Protein AF-X0VF30-F1 (afdb_monomer_lite)

Organism: NCBI:txid412755

Radius of gyration: 18.17 Å; chains: 1; bounding box: 46×28×49 Å

Foldseek 3Di:
DPPPPPPLDVFWKKKKKFWALDDDDDLVSQLCQQPNPDQWAAQPDAPPDVPRDRIDGSSVVSVVVVVVVVVDFFDDLVVQLVSQPAAWPPDDDDPPPPPPVDDPVVSVVVVVVVVVVSSVVSSVCSVVLCVVRVNTRIDMDMATCPVDRVSVCVGPRCSRVSTDMIMGISD

pLDDT: mean 81.4, std 15.9, range [32.09, 98.25]

Secondary structure (DSSP, 8-state):
---------S--EEEEEEEESS---SHHHHHHHHHTT--EEE-SSTTSSTT--SEEEHHHHHHHHHHHHHT-PPP-HHHHHHHT-SEETTPPPP-----TTS-HHHHHHHHHHHHHHHHHHHHHHHHHHHHHTTTSEEEEEEEEGGG-HHHHHHHHS-TTTTSEEEEEE--

Sequence (171 aa):
MKIRKGFVSNSSSSSFVVAFPEKPTDIVHVKRMMFGADKKFPNPYPGLRDGCPEEYDTMMIATTVFNDLKEQTPNDMENIIDGCEGWLEGAPDRDITIDYQSEPEKWREEWDKYEKEIDAYTKDYAENFMKVRKKMFVYTFEYSDNDGDYSCTLEHGGIFDKLDHVRVSRH

Structure (mmCIF, N/CA/C/O backbone):
data_AF-X0VF30-F1
#
_entry.id   AF-X0VF30-F1
#
loop_
_atom_site.group_PDB
_atom_site.id
_atom_site.type_symbol
_atom_site.label_atom_id
_atom_site.label_alt_id
_atom_site.label_comp_id
_atom_site.label_asym_id
_atom_site.label_entity_id
_atom_site.label_seq_id
_atom_site.pdbx_PDB_ins_code
_atom_site.Cartn_x
_atom_site.Cartn_y
_atom_site.Cartn_z
_atom_site.occupancy
_atom_site.B_iso_or_equiv
_atom_site.auth_seq_id
_atom_site.auth_comp_id
_atom_site.auth_asym_id
_atom_site.auth_atom_id
_atom_site.pdbx_PDB_model_num
ATOM 1 N N . MET A 1 1 ? 14.698 11.598 -23.946 1.00 34.31 1 MET A N 1
ATOM 2 C CA . MET A 1 1 ? 15.048 10.858 -22.719 1.00 34.31 1 MET A CA 1
ATOM 3 C C . MET A 1 1 ? 14.343 11.527 -21.554 1.00 34.31 1 MET A C 1
ATOM 5 O O . MET A 1 1 ? 14.746 12.619 -21.169 1.00 34.31 1 MET A O 1
ATOM 9 N N . LYS A 1 2 ? 13.251 10.941 -21.051 1.00 34.66 2 LYS A N 1
ATOM 10 C CA . LYS A 1 2 ? 12.784 11.283 -19.704 1.00 34.66 2 LYS A CA 1
ATOM 11 C C . LYS A 1 2 ? 13.787 10.625 -18.761 1.00 34.66 2 LYS A C 1
ATOM 13 O O . LYS A 1 2 ? 13.986 9.420 -18.839 1.00 34.66 2 LYS A O 1
ATOM 18 N N . ILE A 1 3 ? 14.506 11.427 -17.986 1.00 32.09 3 ILE A N 1
ATOM 19 C CA . ILE A 1 3 ? 15.421 10.912 -16.968 1.00 32.09 3 ILE A CA 1
ATOM 20 C C . ILE A 1 3 ? 14.526 10.270 -15.912 1.00 32.09 3 ILE A C 1
ATOM 22 O O . ILE A 1 3 ? 13.849 10.994 -15.182 1.00 32.09 3 ILE A O 1
ATOM 26 N N . ARG A 1 4 ? 14.489 8.934 -15.871 1.00 43.34 4 ARG A N 1
ATOM 27 C CA . ARG A 1 4 ? 13.919 8.190 -14.747 1.00 43.34 4 ARG A CA 1
ATOM 28 C C . ARG A 1 4 ? 14.708 8.630 -13.518 1.00 43.34 4 ARG A C 1
ATOM 30 O O . ARG A 1 4 ? 15.900 8.350 -13.415 1.00 43.34 4 ARG A O 1
ATOM 37 N N . LYS A 1 5 ? 14.090 9.402 -12.622 1.00 36.41 5 LYS A N 1
ATOM 38 C CA . LYS A 1 5 ? 14.710 9.805 -11.350 1.00 36.41 5 LYS A CA 1
ATOM 39 C C . LYS A 1 5 ? 14.609 8.666 -10.331 1.00 36.41 5 LYS A C 1
ATOM 41 O O . LYS A 1 5 ? 14.286 8.898 -9.177 1.00 36.41 5 LYS A O 1
ATOM 46 N N . GLY A 1 6 ? 14.902 7.443 -10.757 1.00 40.16 6 GLY A N 1
ATOM 47 C CA . GLY A 1 6 ? 15.240 6.359 -9.855 1.00 40.16 6 GLY A CA 1
ATOM 48 C C . GLY A 1 6 ? 16.746 6.401 -9.683 1.00 40.16 6 GLY A C 1
ATOM 49 O O . GLY A 1 6 ? 17.478 5.810 -10.472 1.00 40.16 6 GLY A O 1
ATOM 50 N N . PHE A 1 7 ? 17.239 7.145 -8.691 1.00 33.06 7 PHE A N 1
ATOM 51 C CA . PHE A 1 7 ? 18.511 6.726 -8.115 1.00 33.06 7 PHE A CA 1
ATOM 52 C C . PHE A 1 7 ? 18.289 5.280 -7.676 1.00 33.06 7 PHE A C 1
ATOM 54 O O . PHE A 1 7 ? 17.340 5.019 -6.944 1.00 33.06 7 PHE A O 1
ATOM 61 N N . VAL A 1 8 ? 19.119 4.359 -8.160 1.00 38.06 8 VAL A N 1
ATOM 62 C CA . VAL A 1 8 ? 19.183 2.993 -7.641 1.00 38.06 8 VAL A CA 1
ATOM 63 C C . VAL A 1 8 ? 19.705 3.130 -6.211 1.00 38.06 8 VAL A C 1
ATOM 65 O O . VAL A 1 8 ? 20.913 3.118 -5.971 1.00 38.06 8 VAL A O 1
ATOM 68 N N . SER A 1 9 ? 18.821 3.430 -5.261 1.00 37.09 9 SER A N 1
ATOM 69 C CA . SER A 1 9 ? 19.141 3.261 -3.858 1.00 37.09 9 SER A CA 1
ATOM 70 C C . SER A 1 9 ? 19.100 1.764 -3.617 1.00 37.09 9 SER A C 1
ATOM 72 O O . SER A 1 9 ? 18.158 1.082 -3.995 1.00 37.09 9 SER A O 1
ATOM 74 N N . ASN A 1 10 ? 20.127 1.233 -2.971 1.00 42.53 10 ASN A N 1
ATOM 75 C CA . ASN A 1 10 ? 20.156 -0.144 -2.478 1.00 42.53 10 ASN A CA 1
ATOM 76 C C . ASN A 1 10 ? 19.107 -0.414 -1.372 1.00 42.53 10 ASN A C 1
ATOM 78 O O . ASN A 1 10 ? 19.291 -1.321 -0.565 1.00 42.53 10 ASN A O 1
ATOM 82 N N . SER A 1 11 ? 18.059 0.406 -1.292 1.00 46.38 11 SER A N 1
ATOM 83 C CA . SER A 1 11 ? 16.924 0.244 -0.407 1.00 46.38 11 SER A CA 1
ATOM 84 C C . SER A 1 11 ? 15.868 -0.564 -1.144 1.00 46.38 11 SER A C 1
ATOM 86 O O . SER A 1 11 ? 15.270 -0.048 -2.090 1.00 46.38 11 SER A O 1
ATOM 88 N N . SER A 1 12 ? 15.617 -1.794 -0.698 1.00 67.25 12 SER A N 1
ATOM 89 C CA . SER A 1 12 ? 14.375 -2.477 -1.049 1.00 67.25 12 SER A CA 1
ATOM 90 C C . SER A 1 12 ? 13.223 -1.568 -0.643 1.00 67.25 12 SER A C 1
ATOM 92 O O . SER A 1 12 ? 13.119 -1.152 0.513 1.00 67.25 12 SER A O 1
ATOM 94 N N . SER A 1 13 ? 12.429 -1.149 -1.615 1.00 80.69 13 SER A N 1
ATOM 95 C CA . 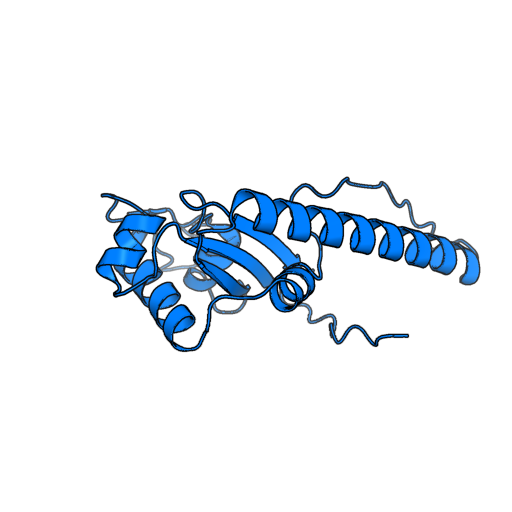SER A 1 13 ? 11.188 -0.451 -1.335 1.00 80.69 13 SER A CA 1
ATOM 96 C C . SER A 1 13 ? 10.131 -0.930 -2.304 1.00 80.69 13 SER A C 1
ATOM 98 O O . SER A 1 13 ? 10.414 -1.277 -3.456 1.00 80.69 13 SER A O 1
ATOM 100 N N . SER A 1 14 ? 8.897 -0.951 -1.826 1.00 87.31 14 SER A N 1
ATOM 101 C CA . SER A 1 14 ? 7.745 -1.300 -2.633 1.00 87.31 14 SER A CA 1
ATOM 102 C C . SER A 1 14 ? 6.749 -0.154 -2.606 1.00 87.31 14 SER A C 1
ATOM 104 O O . SER A 1 14 ? 6.438 0.407 -1.551 1.00 87.31 14 SER A O 1
ATOM 106 N N . SER A 1 15 ? 6.231 0.169 -3.783 1.00 89.12 15 SER A N 1
ATOM 107 C CA . SER A 1 15 ? 5.075 1.037 -3.938 1.00 89.12 15 SER A CA 1
ATOM 108 C C . SER A 1 15 ? 3.810 0.189 -4.046 1.00 89.12 15 SER A C 1
ATOM 110 O O . SER A 1 15 ? 3.821 -0.899 -4.620 1.00 89.12 15 SER A O 1
ATOM 112 N N . PHE A 1 16 ? 2.704 0.686 -3.504 1.00 91.19 16 PHE A N 1
ATOM 113 C CA . PHE A 1 16 ? 1.405 0.023 -3.532 1.00 91.19 16 PHE A CA 1
ATOM 114 C C . PHE A 1 16 ? 0.369 0.986 -4.075 1.00 91.19 16 PHE A C 1
ATOM 116 O O . PHE A 1 16 ? 0.100 2.006 -3.446 1.00 91.19 16 PHE A O 1
ATOM 123 N N . VAL A 1 17 ? -0.251 0.652 -5.202 1.00 90.62 17 VAL A N 1
ATOM 124 C CA . VAL A 1 17 ? -1.419 1.383 -5.698 1.00 90.62 17 VAL A CA 1
ATOM 125 C C . VAL A 1 17 ? -2.662 0.649 -5.210 1.00 90.62 17 VAL A C 1
ATOM 127 O O . VAL A 1 17 ? -2.943 -0.462 -5.654 1.00 90.62 17 VAL A O 1
ATOM 130 N N . VAL A 1 18 ? -3.395 1.252 -4.276 1.00 93.44 18 VAL A N 1
ATOM 131 C CA . VAL A 1 18 ? -4.483 0.600 -3.528 1.00 93.44 18 VAL A CA 1
ATOM 132 C C . VAL A 1 18 ? -5.806 1.302 -3.803 1.00 93.44 18 VAL A C 1
ATOM 134 O O . VAL A 1 18 ? -5.916 2.520 -3.656 1.00 93.44 18 VAL A O 1
ATOM 137 N N . ALA A 1 19 ? -6.832 0.534 -4.164 1.00 93.75 19 ALA A N 1
ATOM 138 C CA . ALA A 1 19 ? -8.177 1.024 -4.416 1.00 93.75 19 ALA A CA 1
ATOM 139 C C . ALA A 1 19 ? -9.103 0.773 -3.219 1.00 93.75 19 ALA A C 1
ATOM 141 O O . ALA A 1 19 ? -9.457 -0.360 -2.886 1.00 93.75 19 ALA A O 1
ATOM 142 N N . PHE A 1 20 ? -9.563 1.860 -2.606 1.00 94.69 20 PHE A N 1
ATOM 143 C CA . PHE A 1 20 ? -10.538 1.822 -1.525 1.00 94.69 20 PHE A CA 1
ATOM 144 C C . PHE A 1 20 ? -11.968 1.915 -2.081 1.00 94.69 20 PHE A C 1
ATOM 146 O O . PHE A 1 20 ? -12.261 2.807 -2.887 1.00 94.69 20 PHE A O 1
ATOM 153 N N . PRO A 1 21 ? -12.890 1.034 -1.649 1.00 92.81 21 PRO A N 1
ATOM 154 C CA . PRO A 1 21 ? -14.274 1.033 -2.133 1.00 92.81 21 PRO A CA 1
ATOM 155 C C . PRO A 1 21 ? -15.064 2.271 -1.687 1.00 92.81 21 PRO A C 1
ATOM 157 O O . PRO A 1 21 ? -16.024 2.667 -2.345 1.00 92.81 21 PRO A O 1
ATOM 160 N N . GLU A 1 22 ? -14.649 2.893 -0.586 1.00 93.56 22 GLU A N 1
ATOM 161 C CA . GLU A 1 22 ? -15.229 4.104 -0.016 1.00 93.56 22 GLU A CA 1
ATOM 162 C C . GLU A 1 22 ? -14.111 5.065 0.383 1.00 93.56 22 GLU A C 1
ATOM 164 O O . GLU A 1 22 ? -12.971 4.650 0.596 1.00 93.56 22 GLU A O 1
ATOM 169 N N . LYS A 1 23 ? -14.429 6.357 0.515 1.00 93.69 23 LYS A N 1
ATOM 170 C CA . LYS A 1 23 ? -13.445 7.340 0.966 1.00 93.69 23 LYS A CA 1
ATOM 171 C C . LYS A 1 23 ? -13.034 7.009 2.407 1.00 93.69 23 LYS A C 1
ATOM 173 O O . LYS A 1 23 ? -13.908 7.011 3.279 1.00 93.69 23 LYS A O 1
ATOM 178 N N . PRO A 1 24 ? -11.740 6.803 2.694 1.00 94.56 24 PRO A N 1
ATOM 179 C CA . PRO A 1 24 ? -11.271 6.673 4.066 1.00 94.56 24 PRO A CA 1
ATOM 180 C C . PRO A 1 24 ? -11.581 7.944 4.871 1.00 94.56 24 PRO A C 1
ATOM 182 O O . PRO A 1 24 ? -11.214 9.047 4.465 1.00 94.56 24 PRO A O 1
ATOM 185 N N . THR A 1 25 ? -12.277 7.807 6.001 1.00 95.12 25 THR A N 1
ATOM 186 C CA . THR A 1 25 ? -12.711 8.945 6.841 1.00 95.12 25 THR A CA 1
ATOM 187 C C . THR A 1 25 ? -11.971 9.034 8.167 1.00 95.12 25 THR A C 1
ATOM 189 O O . THR A 1 25 ? -11.773 10.127 8.692 1.00 95.12 25 THR A O 1
ATOM 192 N N . ASP A 1 26 ? -11.582 7.886 8.713 1.00 97.19 26 ASP A N 1
ATOM 193 C CA . ASP A 1 26 ? -10.954 7.736 10.019 1.00 97.19 26 ASP A CA 1
ATOM 194 C C . ASP A 1 26 ? -10.228 6.382 10.113 1.00 97.19 26 ASP A C 1
ATOM 196 O O . ASP A 1 26 ? -10.372 5.506 9.253 1.00 97.19 26 ASP A O 1
ATOM 200 N N . ILE A 1 27 ? -9.454 6.207 11.186 1.00 98.06 27 ILE A N 1
ATOM 201 C CA . ILE A 1 27 ? -8.639 5.009 11.436 1.00 98.06 27 ILE A CA 1
ATOM 202 C C . ILE A 1 27 ? -9.509 3.748 11.538 1.00 98.06 27 ILE A C 1
ATOM 204 O O . ILE A 1 27 ? -9.131 2.693 11.033 1.00 98.06 27 ILE A O 1
ATOM 208 N N . VAL A 1 28 ? -10.684 3.837 12.173 1.00 97.75 28 VAL A N 1
ATOM 209 C CA . VAL A 1 28 ? -11.576 2.681 12.362 1.00 97.75 28 VAL A CA 1
ATOM 210 C C . VAL A 1 28 ? -12.133 2.227 11.016 1.00 97.75 28 VAL A C 1
ATOM 212 O O . VAL A 1 28 ? -12.231 1.025 10.756 1.00 97.75 28 VAL A O 1
ATOM 215 N N . HIS A 1 29 ? -12.451 3.177 10.139 1.00 96.69 29 HIS A N 1
ATOM 216 C CA . HIS A 1 29 ? -12.889 2.898 8.784 1.00 96.69 29 HIS A CA 1
ATOM 217 C C . HIS A 1 29 ? -11.785 2.210 7.967 1.00 96.69 29 HIS A C 1
ATOM 219 O O . HIS A 1 29 ? -12.036 1.152 7.387 1.00 96.69 29 HIS A O 1
ATOM 225 N N . VAL A 1 30 ? -10.555 2.737 7.985 1.00 97.50 30 VAL A N 1
ATOM 226 C CA . VAL A 1 30 ? -9.396 2.113 7.316 1.00 97.50 30 VAL A CA 1
ATOM 227 C C . VAL A 1 30 ? -9.153 0.700 7.836 1.00 97.50 30 VAL A C 1
ATOM 229 O O . VAL A 1 30 ? -9.094 -0.244 7.050 1.00 97.50 30 VAL A O 1
ATOM 232 N N . LYS A 1 31 ? -9.123 0.523 9.161 1.00 98.00 31 LYS A N 1
ATOM 233 C CA . LYS A 1 31 ? -8.946 -0.787 9.797 1.00 98.00 31 LYS A CA 1
ATOM 234 C C . LYS A 1 31 ? -10.007 -1.782 9.342 1.00 98.00 31 LYS A C 1
ATOM 236 O O . LYS A 1 31 ? -9.695 -2.938 9.066 1.00 98.00 31 LYS A O 1
ATOM 241 N N . ARG A 1 32 ? -11.272 -1.354 9.274 1.00 97.56 32 ARG A N 1
ATOM 242 C CA . ARG A 1 32 ? -12.378 -2.202 8.813 1.00 97.56 32 ARG A CA 1
ATOM 243 C C . ARG A 1 32 ? -12.186 -2.630 7.360 1.00 97.56 32 ARG A C 1
ATOM 245 O O . ARG A 1 32 ? -12.428 -3.792 7.062 1.00 97.56 32 ARG A O 1
ATOM 252 N N . MET A 1 33 ? -11.756 -1.720 6.488 1.00 96.81 33 MET A N 1
ATOM 253 C CA . MET A 1 33 ? -11.520 -2.010 5.071 1.00 96.81 33 MET A CA 1
ATOM 254 C C . MET A 1 33 ? -10.329 -2.957 4.857 1.00 96.81 33 MET A C 1
ATOM 256 O O . MET A 1 33 ? -10.449 -3.909 4.098 1.00 96.81 33 MET A O 1
ATOM 260 N N . MET A 1 34 ? -9.216 -2.744 5.565 1.00 97.50 34 MET A N 1
ATOM 261 C CA . MET A 1 34 ? -7.999 -3.555 5.410 1.00 97.50 34 MET A CA 1
ATOM 262 C C . MET A 1 34 ? -8.067 -4.907 6.128 1.00 97.50 34 MET A C 1
ATOM 264 O O . MET A 1 34 ? -7.575 -5.910 5.624 1.00 97.50 34 MET A O 1
ATOM 268 N N . PHE A 1 35 ? -8.671 -4.955 7.318 1.00 97.38 35 PHE A N 1
ATOM 269 C CA . PHE A 1 35 ? -8.553 -6.109 8.217 1.00 97.38 35 PHE A CA 1
ATOM 270 C C . PHE A 1 35 ? -9.902 -6.673 8.680 1.00 97.38 35 PHE A C 1
ATOM 272 O O . PHE A 1 35 ? -9.962 -7.793 9.185 1.00 97.38 35 PHE A O 1
ATOM 279 N N . GLY A 1 36 ? -11.016 -5.962 8.489 1.00 95.69 36 GLY A N 1
ATOM 280 C CA . GLY A 1 36 ? -12.331 -6.414 8.945 1.00 95.69 36 GLY A CA 1
ATOM 281 C C . GLY A 1 36 ? -12.408 -6.493 10.471 1.00 95.69 36 GLY A C 1
ATOM 282 O O . GLY A 1 36 ? -12.176 -5.499 11.164 1.00 95.69 36 GLY A O 1
ATOM 283 N N . ALA A 1 37 ? -12.749 -7.665 11.013 1.00 95.81 37 ALA A N 1
ATOM 284 C CA . ALA A 1 37 ? -12.851 -7.894 12.458 1.00 95.81 37 ALA A CA 1
ATOM 285 C C . ALA A 1 37 ? -11.502 -8.222 13.127 1.00 95.81 37 ALA A C 1
ATOM 287 O O . ALA A 1 37 ? -11.396 -8.102 14.350 1.00 95.81 37 ALA A O 1
ATOM 288 N N . ASP A 1 38 ? -10.475 -8.559 12.345 1.00 97.19 38 ASP A N 1
ATOM 289 C CA . ASP A 1 38 ? -9.196 -9.059 12.853 1.00 97.19 38 ASP A CA 1
ATOM 290 C C . ASP A 1 38 ? -8.519 -8.013 13.730 1.00 97.19 38 ASP A C 1
ATOM 292 O O . ASP A 1 38 ? -8.529 -6.829 13.405 1.00 97.19 38 ASP A O 1
ATOM 296 N N . LYS A 1 39 ? -7.993 -8.425 14.883 1.00 97.12 39 LYS A N 1
ATOM 297 C CA . LYS A 1 39 ? -7.321 -7.513 15.823 1.00 97.12 39 LYS A CA 1
ATOM 298 C C . LYS A 1 39 ? -5.815 -7.489 15.614 1.00 97.12 39 LYS A C 1
ATOM 300 O O . LYS A 1 39 ? -5.180 -6.480 15.913 1.00 97.12 39 LYS A O 1
ATOM 305 N N . LYS A 1 40 ? -5.269 -8.583 15.095 1.00 97.81 40 LYS A N 1
ATOM 306 C CA . LYS A 1 40 ? -3.843 -8.822 14.939 1.00 97.81 40 LYS A CA 1
ATOM 307 C C . LYS A 1 40 ? -3.518 -9.158 13.495 1.00 97.81 40 LYS A C 1
ATOM 309 O O . LYS A 1 40 ? -4.368 -9.691 12.784 1.00 97.81 40 LYS A O 1
ATOM 314 N N . PHE A 1 41 ? -2.312 -8.798 13.090 1.00 96.75 41 PHE A N 1
ATOM 315 C CA . PHE A 1 41 ? -1.755 -9.085 11.782 1.00 96.75 41 PHE A CA 1
ATOM 316 C C . PHE A 1 41 ? -0.426 -9.821 11.977 1.00 96.75 41 PHE A C 1
ATOM 318 O O . PHE A 1 41 ? 0.397 -9.330 12.756 1.00 96.75 41 PHE A O 1
ATOM 325 N N . PRO A 1 42 ? -0.220 -10.984 11.340 1.00 94.31 42 PRO A N 1
ATOM 326 C CA . PRO A 1 42 ? 1.003 -11.754 11.522 1.00 94.31 42 PRO A CA 1
ATOM 327 C C . PRO A 1 42 ? 2.210 -10.969 11.006 1.00 94.31 42 PRO A C 1
ATOM 329 O O . PRO A 1 42 ? 2.155 -10.346 9.947 1.00 94.31 42 PRO A O 1
ATOM 332 N N . ASN A 1 43 ? 3.307 -11.003 11.755 1.00 91.62 43 ASN A N 1
ATOM 333 C CA . ASN A 1 43 ? 4.590 -10.545 11.248 1.00 91.62 43 ASN A CA 1
ATOM 334 C C . ASN A 1 43 ? 5.096 -11.583 10.226 1.00 91.62 43 ASN A C 1
ATOM 336 O O . ASN A 1 43 ? 5.138 -12.765 10.570 1.00 91.62 43 ASN A O 1
ATOM 340 N N . PRO A 1 44 ? 5.467 -11.202 8.989 1.00 88.06 44 PRO A N 1
ATOM 341 C CA . PRO A 1 44 ? 5.997 -12.146 8.003 1.00 88.06 44 PRO A CA 1
ATOM 342 C C . PRO A 1 44 ? 7.326 -12.783 8.430 1.00 88.06 44 PRO A C 1
ATOM 344 O O . PRO A 1 44 ? 7.676 -13.856 7.939 1.00 88.06 44 PRO A O 1
ATOM 347 N N . TYR A 1 45 ? 8.055 -12.152 9.352 1.00 86.12 45 TYR A N 1
ATOM 348 C CA . TYR A 1 45 ? 9.368 -12.608 9.783 1.00 86.12 45 TYR A CA 1
ATOM 349 C C . TYR A 1 45 ? 9.553 -12.530 11.307 1.00 86.12 45 TYR A C 1
ATOM 351 O O . TYR A 1 45 ? 10.387 -11.765 11.809 1.00 86.12 45 TYR A O 1
ATOM 359 N N . PRO A 1 46 ? 8.787 -13.324 12.073 1.00 85.00 46 PRO A N 1
ATOM 360 C CA . PRO A 1 46 ? 8.896 -13.320 13.520 1.00 85.00 46 PRO A CA 1
ATOM 361 C C . PRO A 1 46 ? 10.278 -13.823 13.956 1.00 85.00 46 PRO A C 1
ATOM 363 O O . PRO A 1 46 ? 10.844 -14.744 13.365 1.00 85.00 46 PRO A O 1
ATOM 366 N N . GLY A 1 47 ? 10.842 -13.206 14.996 1.00 80.75 47 GLY A N 1
ATOM 367 C CA . GLY A 1 47 ? 12.106 -13.649 15.590 1.00 80.75 47 GLY A CA 1
ATOM 368 C C . GLY A 1 47 ? 13.366 -13.404 14.749 1.00 80.75 47 GLY A C 1
ATOM 369 O O . GLY A 1 47 ? 14.434 -13.874 15.135 1.00 80.75 47 GLY A O 1
ATOM 370 N N . LEU A 1 48 ? 13.292 -12.647 13.643 1.00 80.12 48 LEU A N 1
ATOM 371 C CA . LEU A 1 48 ? 14.492 -12.210 12.907 1.00 80.12 48 LEU A CA 1
ATOM 372 C C . LEU A 1 48 ? 15.444 -11.370 13.771 1.00 80.12 48 LEU A C 1
ATOM 374 O O . LEU A 1 48 ? 16.649 -11.339 13.517 1.00 80.12 48 LEU A O 1
ATOM 378 N N . ARG A 1 49 ? 14.902 -10.664 14.769 1.00 78.38 49 ARG A N 1
ATOM 379 C CA . ARG A 1 49 ? 15.644 -9.823 15.712 1.00 78.38 49 ARG A CA 1
ATOM 380 C C . ARG A 1 49 ? 15.115 -10.028 17.129 1.00 78.38 49 ARG A C 1
ATOM 382 O O . ARG A 1 49 ? 13.930 -10.305 17.326 1.00 78.38 49 ARG A O 1
ATOM 389 N N . ASP A 1 50 ? 15.984 -9.857 18.121 1.00 81.12 50 ASP A N 1
ATOM 390 C CA . ASP A 1 50 ? 15.581 -9.902 19.529 1.00 81.12 50 ASP A CA 1
ATOM 391 C C . ASP A 1 50 ? 14.524 -8.826 19.819 1.00 81.12 50 ASP A C 1
ATOM 393 O O . ASP A 1 50 ? 14.738 -7.638 19.576 1.00 81.12 50 ASP A O 1
ATOM 397 N N . GLY A 1 51 ? 13.375 -9.251 20.351 1.00 80.69 51 GLY A N 1
ATOM 398 C CA . GLY A 1 51 ? 12.239 -8.368 20.639 1.00 80.69 51 GLY A CA 1
ATOM 399 C C . GLY A 1 51 ? 11.285 -8.133 19.462 1.00 80.69 51 GLY A C 1
ATOM 400 O O . GLY A 1 51 ? 10.319 -7.386 19.620 1.00 80.69 51 GLY A O 1
ATOM 401 N N . CYS A 1 52 ? 11.513 -8.781 18.317 1.00 84.12 52 CYS A N 1
ATOM 402 C CA . CYS A 1 52 ? 10.599 -8.770 17.180 1.00 84.12 52 CYS A CA 1
ATOM 403 C C . CYS A 1 52 ? 9.270 -9.465 17.550 1.00 84.12 52 CYS A C 1
ATOM 405 O O . CYS A 1 52 ? 9.297 -10.626 17.970 1.00 84.12 52 CYS A O 1
ATOM 407 N N . PRO A 1 53 ? 8.107 -8.793 17.444 1.00 90.00 53 PRO A N 1
ATOM 408 C CA . PRO A 1 53 ? 6.831 -9.394 17.813 1.00 90.00 53 PRO A CA 1
ATOM 409 C C . PRO A 1 53 ? 6.363 -10.411 16.763 1.00 90.00 53 PRO A C 1
ATOM 411 O O . PRO A 1 53 ? 6.594 -10.240 15.570 1.00 90.00 53 PRO A O 1
ATOM 414 N N . GLU A 1 54 ? 5.629 -11.431 17.206 1.00 93.19 54 GLU A N 1
ATOM 415 C CA . GLU A 1 54 ? 4.966 -12.414 16.328 1.00 93.19 54 GLU A CA 1
ATOM 416 C C . GLU A 1 54 ? 3.833 -11.790 15.494 1.00 93.19 54 GLU A C 1
ATOM 418 O O . GLU A 1 54 ? 3.516 -12.230 14.392 1.00 93.19 54 GLU A O 1
ATOM 423 N N . GLU A 1 55 ? 3.199 -10.750 16.034 1.00 95.62 55 GLU A N 1
ATOM 424 C CA . GLU A 1 55 ? 2.037 -10.099 15.444 1.00 95.62 55 GLU A CA 1
ATOM 425 C C . GLU A 1 55 ? 1.972 -8.618 15.827 1.00 95.62 55 GLU A C 1
ATOM 427 O O . GLU A 1 55 ? 2.353 -8.210 16.928 1.00 95.62 55 GLU A O 1
ATOM 432 N N . TYR A 1 56 ? 1.421 -7.809 14.927 1.00 95.81 56 TYR A N 1
ATOM 433 C CA . TYR A 1 56 ? 1.158 -6.391 15.143 1.00 95.81 56 TYR A CA 1
ATOM 434 C C . TYR A 1 56 ? -0.330 -6.133 15.351 1.00 95.81 56 TYR A C 1
ATOM 436 O O . TYR A 1 56 ? -1.194 -6.869 14.874 1.00 95.81 56 TYR A O 1
ATOM 444 N N . ASP A 1 57 ? -0.658 -5.064 16.076 1.00 97.56 57 ASP A N 1
ATOM 445 C CA . ASP A 1 57 ? -2.047 -4.640 16.206 1.00 97.56 57 ASP A CA 1
ATOM 446 C C . ASP A 1 57 ? -2.552 -4.017 14.899 1.00 97.56 57 ASP A C 1
ATOM 448 O O . ASP A 1 57 ? -1.961 -3.080 14.367 1.00 97.56 57 ASP A O 1
ATOM 452 N N . THR A 1 58 ? -3.680 -4.505 14.390 1.00 98.06 58 THR A N 1
ATOM 453 C CA . THR A 1 58 ? -4.287 -3.976 13.156 1.00 98.06 58 THR A CA 1
ATOM 454 C C . THR A 1 58 ? -4.666 -2.499 13.262 1.00 98.06 58 THR A C 1
ATOM 456 O O . THR A 1 58 ? -4.646 -1.800 12.252 1.00 98.06 58 THR A O 1
ATOM 459 N N . MET A 1 59 ? -4.974 -1.987 14.463 1.00 98.06 59 MET A N 1
ATOM 460 C CA . MET A 1 59 ? -5.203 -0.551 14.656 1.00 98.06 59 MET A CA 1
ATOM 461 C C . MET A 1 59 ? -3.916 0.255 14.509 1.00 98.06 59 MET A C 1
ATOM 463 O O . MET A 1 59 ? -3.976 1.392 14.047 1.00 98.06 59 MET A O 1
ATOM 467 N N . MET A 1 60 ? -2.765 -0.312 14.876 1.00 97.75 60 MET A N 1
ATOM 468 C CA . MET A 1 60 ? -1.465 0.332 14.684 1.00 97.75 60 MET A CA 1
ATOM 469 C C . MET A 1 60 ? -1.173 0.494 13.190 1.00 97.75 60 MET A C 1
ATOM 471 O O . MET A 1 60 ? -0.953 1.617 12.741 1.00 97.75 60 MET A O 1
ATOM 475 N N . ILE A 1 61 ? -1.306 -0.588 12.416 1.00 97.81 61 ILE A N 1
ATOM 476 C CA . ILE A 1 61 ? -1.105 -0.562 10.958 1.00 97.81 61 ILE A CA 1
ATOM 477 C C . ILE A 1 61 ? -2.098 0.393 10.287 1.00 97.81 61 ILE A C 1
ATOM 479 O O . ILE A 1 61 ? -1.702 1.269 9.521 1.00 97.81 61 ILE A O 1
ATOM 483 N N . ALA A 1 62 ? -3.384 0.305 10.635 1.00 98.06 62 ALA A N 1
ATOM 484 C CA . ALA A 1 62 ? -4.399 1.207 10.096 1.00 98.06 62 ALA A CA 1
ATOM 485 C C . ALA A 1 62 ? -4.154 2.680 10.464 1.00 98.06 62 ALA A C 1
ATOM 487 O O . ALA A 1 62 ? -4.523 3.567 9.699 1.00 98.06 62 ALA A O 1
ATOM 488 N N . THR A 1 63 ? -3.536 2.957 11.617 1.00 98.25 63 THR A N 1
ATOM 489 C CA . THR A 1 63 ? -3.152 4.321 12.004 1.00 98.25 63 THR A CA 1
ATOM 490 C C . THR A 1 63 ? -2.042 4.850 11.103 1.00 98.25 63 THR A C 1
ATOM 492 O O . THR A 1 63 ? -2.150 5.988 10.654 1.00 98.25 63 THR A O 1
ATOM 495 N N . THR A 1 64 ? -1.018 4.039 10.811 1.00 97.12 64 THR A N 1
ATOM 496 C CA . THR A 1 64 ? 0.043 4.397 9.855 1.00 97.12 64 THR A CA 1
ATOM 497 C C . THR A 1 64 ? -0.560 4.717 8.490 1.00 97.12 64 THR A C 1
ATOM 499 O O . THR A 1 64 ? -0.461 5.856 8.043 1.00 97.12 64 THR A O 1
ATOM 502 N N . VAL A 1 65 ? -1.318 3.781 7.912 1.00 97.31 65 VAL A N 1
ATOM 503 C CA . VAL A 1 65 ? -1.952 3.961 6.595 1.00 97.31 65 VAL A CA 1
ATOM 504 C C . VAL A 1 65 ? -2.881 5.178 6.570 1.00 97.31 65 VAL A C 1
ATOM 506 O O . VAL A 1 65 ? -2.886 5.944 5.610 1.00 97.31 65 VAL A O 1
ATOM 509 N N . PHE A 1 66 ? -3.673 5.405 7.624 1.00 97.56 66 PHE A N 1
ATOM 510 C CA . PHE A 1 66 ? -4.558 6.570 7.674 1.00 97.56 66 PHE A CA 1
ATOM 511 C C . PHE A 1 66 ? -3.802 7.896 7.790 1.00 97.56 66 PHE A C 1
ATOM 513 O O . PHE A 1 66 ? -4.293 8.911 7.302 1.00 97.56 66 PHE A O 1
ATOM 520 N N . ASN A 1 67 ? -2.639 7.924 8.438 1.00 96.38 67 ASN A N 1
ATOM 521 C CA . ASN A 1 67 ? -1.811 9.125 8.460 1.00 96.38 67 ASN A CA 1
ATOM 522 C C . ASN A 1 67 ? -1.220 9.404 7.076 1.00 96.38 67 ASN A C 1
ATOM 524 O O . ASN A 1 67 ? -1.319 10.542 6.628 1.00 96.38 67 ASN A O 1
ATOM 528 N N . ASP A 1 68 ? -0.743 8.376 6.370 1.00 94.75 68 ASP A N 1
ATOM 529 C CA . ASP A 1 68 ? -0.259 8.512 4.990 1.00 94.75 68 ASP A CA 1
ATOM 530 C C . ASP A 1 68 ? -1.368 9.033 4.061 1.00 94.75 68 ASP A C 1
ATOM 532 O O . ASP A 1 68 ? -1.136 9.905 3.228 1.00 94.75 68 ASP A O 1
ATOM 536 N N . LEU A 1 69 ? -2.607 8.567 4.256 1.00 94.88 69 LEU A N 1
ATOM 537 C CA . LEU A 1 69 ? -3.781 9.013 3.500 1.00 94.88 69 LEU A CA 1
ATOM 538 C C . LEU A 1 69 ? -4.129 10.495 3.701 1.00 94.88 69 LEU A C 1
ATOM 540 O O . LEU A 1 69 ? -4.677 11.109 2.787 1.00 94.88 69 LEU A O 1
ATOM 544 N N . LYS A 1 70 ? -3.875 11.080 4.881 1.00 92.12 70 LYS A N 1
ATOM 545 C CA . LYS A 1 70 ? -4.225 12.492 5.152 1.00 92.12 70 LYS A CA 1
ATOM 546 C C . LYS A 1 70 ? -3.408 13.463 4.317 1.00 92.12 70 LYS A C 1
ATOM 548 O O . LYS A 1 70 ? -3.905 14.537 3.989 1.00 92.12 70 LYS A O 1
ATOM 553 N N . GLU A 1 71 ? -2.186 13.072 3.987 1.00 90.06 71 GLU A N 1
ATOM 554 C CA . GLU A 1 71 ? -1.254 13.872 3.199 1.00 90.06 71 GLU A CA 1
ATOM 555 C C . GLU A 1 71 ? -1.468 13.691 1.686 1.00 90.06 71 GLU A C 1
ATOM 557 O O . GLU A 1 71 ? -0.765 14.292 0.877 1.00 90.06 71 GLU A O 1
ATOM 562 N N . GLN A 1 72 ? -2.456 12.880 1.289 1.00 91.31 72 GLN A N 1
ATOM 563 C CA . GLN A 1 72 ? -2.719 12.516 -0.096 1.00 91.31 72 GLN A CA 1
ATOM 564 C C . GLN A 1 72 ? -4.113 12.950 -0.556 1.00 91.31 72 GLN A C 1
ATOM 566 O O . GLN A 1 72 ? -5.094 12.979 0.192 1.00 91.31 72 GLN A O 1
ATOM 571 N N . THR A 1 73 ? -4.231 13.206 -1.854 1.00 90.12 73 THR A N 1
ATOM 572 C CA . THR A 1 73 ? -5.514 13.175 -2.561 1.00 90.12 73 THR A CA 1
ATOM 573 C C . THR A 1 73 ? -5.601 11.892 -3.385 1.00 90.12 73 THR A C 1
ATOM 575 O O . THR A 1 73 ? -4.556 11.388 -3.786 1.00 90.12 73 THR A O 1
ATOM 578 N N . PRO A 1 74 ? -6.805 11.361 -3.673 1.00 90.88 74 PRO A N 1
ATOM 579 C CA . PRO A 1 74 ? -6.935 10.225 -4.579 1.00 90.88 74 PRO A CA 1
ATOM 580 C C . PRO A 1 74 ? -6.224 10.494 -5.908 1.00 90.88 74 PRO A C 1
ATOM 582 O O . PRO A 1 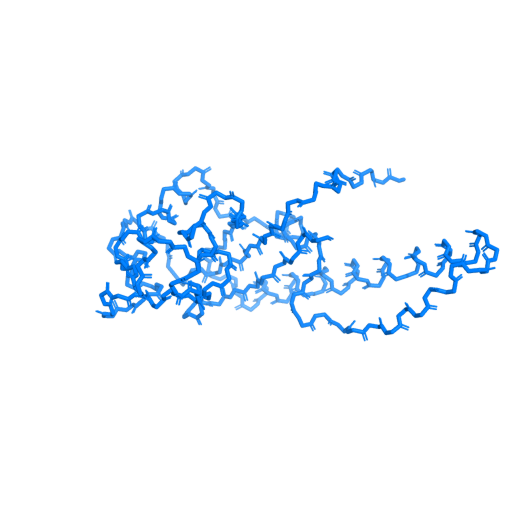74 ? -6.382 11.577 -6.478 1.00 90.88 74 PRO A O 1
ATOM 585 N N . ASN A 1 75 ? -5.473 9.511 -6.390 1.00 88.00 75 ASN A N 1
ATOM 586 C CA . ASN A 1 75 ? -4.697 9.611 -7.613 1.00 88.00 75 ASN A CA 1
ATOM 587 C C . ASN A 1 75 ? -5.594 9.706 -8.849 1.00 88.00 75 ASN A C 1
ATOM 589 O O . ASN A 1 75 ? -6.652 9.075 -8.944 1.00 88.00 75 ASN A O 1
ATOM 593 N N . ASP A 1 76 ? -5.118 10.460 -9.832 1.00 85.06 76 ASP A N 1
ATOM 594 C CA . ASP A 1 76 ? -5.589 10.377 -11.207 1.00 85.06 76 ASP A CA 1
ATOM 595 C C . ASP A 1 76 ? -4.796 9.319 -11.999 1.00 85.06 76 ASP A C 1
ATOM 597 O O . ASP A 1 76 ? -3.949 8.602 -11.466 1.00 85.06 76 ASP A O 1
ATOM 601 N N . MET A 1 77 ? -5.107 9.188 -13.290 1.00 80.62 77 MET A N 1
ATOM 602 C CA . MET A 1 77 ? -4.460 8.203 -14.160 1.00 80.62 77 MET A CA 1
ATOM 603 C C . MET A 1 77 ? -2.946 8.423 -14.275 1.00 80.62 77 MET A C 1
ATOM 605 O O . MET A 1 77 ? -2.203 7.451 -14.341 1.00 80.62 77 MET A O 1
ATOM 609 N N . GLU A 1 78 ? -2.498 9.679 -14.325 1.00 80.25 78 GLU A N 1
ATOM 610 C CA . GLU A 1 78 ? -1.079 10.006 -14.491 1.00 80.25 78 GLU A CA 1
ATOM 611 C C . GLU A 1 78 ? -0.295 9.572 -13.251 1.00 80.25 78 GLU A C 1
ATOM 613 O O . GLU A 1 78 ? 0.652 8.803 -13.372 1.00 80.25 78 GLU A O 1
ATOM 618 N N . ASN A 1 79 ? -0.790 9.911 -12.057 1.00 81.88 79 ASN A N 1
ATOM 619 C CA . ASN A 1 79 ? -0.159 9.504 -10.801 1.00 81.88 79 ASN A CA 1
ATOM 620 C C . ASN A 1 79 ? -0.163 7.980 -10.576 1.00 81.88 79 ASN A C 1
ATOM 622 O O . ASN A 1 79 ? 0.711 7.457 -9.891 1.00 81.88 79 ASN A O 1
ATOM 626 N N . ILE A 1 80 ? -1.129 7.244 -11.137 1.00 79.56 80 ILE A N 1
ATOM 627 C CA . ILE A 1 80 ? -1.131 5.771 -11.080 1.00 79.56 80 ILE A CA 1
ATOM 628 C C . ILE A 1 80 ? -0.085 5.179 -12.018 1.00 79.56 80 ILE A C 1
ATOM 630 O O . ILE A 1 80 ? 0.591 4.233 -11.632 1.00 79.56 80 ILE A O 1
ATOM 634 N N . ILE A 1 81 ? 0.051 5.716 -13.233 1.00 77.12 81 ILE A N 1
ATOM 635 C CA . ILE A 1 81 ? 1.098 5.278 -14.164 1.00 77.12 81 ILE A CA 1
ATOM 636 C C . ILE A 1 81 ? 2.471 5.513 -13.527 1.00 77.12 81 ILE A C 1
ATOM 638 O O . ILE A 1 81 ? 3.277 4.587 -13.502 1.00 77.12 81 ILE A O 1
ATOM 642 N N . ASP A 1 82 ? 2.681 6.692 -12.937 1.00 77.06 82 ASP A N 1
ATOM 643 C CA . ASP A 1 82 ? 3.910 7.034 -12.216 1.00 77.06 82 ASP A CA 1
ATOM 644 C C . ASP A 1 82 ? 4.120 6.120 -10.989 1.00 77.06 82 ASP A C 1
ATOM 646 O O . ASP A 1 82 ? 5.217 5.627 -10.737 1.00 77.06 82 ASP A O 1
ATOM 650 N N . GLY A 1 83 ? 3.054 5.815 -10.239 1.00 72.44 83 GLY A N 1
ATOM 651 C CA . GLY A 1 83 ? 3.092 4.883 -9.106 1.00 72.44 83 GLY A CA 1
ATOM 652 C C . GLY A 1 83 ? 3.412 3.436 -9.496 1.00 72.44 83 GLY A C 1
ATOM 653 O O . GLY A 1 83 ? 3.904 2.674 -8.663 1.00 72.44 83 GLY A O 1
ATOM 654 N N . CYS A 1 84 ? 3.174 3.074 -10.756 1.00 73.31 84 CYS A N 1
ATOM 655 C CA . CYS A 1 84 ? 3.519 1.781 -11.332 1.00 73.31 84 CYS A CA 1
ATOM 656 C C . CYS A 1 84 ? 4.889 1.760 -12.033 1.00 73.31 84 CYS A C 1
ATOM 658 O O . CYS A 1 84 ? 5.233 0.751 -12.653 1.00 73.31 84 CYS A O 1
ATOM 660 N N . GLU A 1 85 ? 5.688 2.829 -11.931 1.00 70.50 85 GLU A N 1
ATOM 661 C CA . GLU A 1 85 ? 7.084 2.820 -12.372 1.00 70.50 85 GLU A CA 1
ATOM 662 C C . GLU A 1 85 ? 7.921 1.899 -11.461 1.00 70.50 85 GLU A C 1
ATOM 664 O O . GLU A 1 85 ? 8.201 2.211 -10.300 1.00 70.50 85 GLU A O 1
ATOM 669 N N . GLY A 1 86 ? 8.303 0.734 -11.992 1.00 69.56 86 GLY A N 1
ATOM 670 C CA . GLY A 1 86 ? 9.069 -0.307 -11.303 1.00 69.56 86 GLY A CA 1
ATOM 671 C C . GLY A 1 86 ? 8.722 -1.701 -11.829 1.00 69.56 86 GLY A C 1
ATOM 672 O O . GLY A 1 86 ? 8.107 -1.840 -12.889 1.00 69.56 86 GLY A O 1
ATOM 673 N N . TRP A 1 87 ? 9.108 -2.747 -11.097 1.00 71.81 87 TRP A N 1
ATOM 674 C CA . TRP A 1 87 ? 8.685 -4.111 -11.413 1.00 71.81 87 TRP A CA 1
ATOM 675 C C . TRP A 1 87 ? 7.292 -4.364 -10.833 1.00 71.81 87 TRP A C 1
ATOM 677 O O . TRP A 1 87 ? 7.127 -4.573 -9.630 1.00 71.81 87 TRP A O 1
ATOM 687 N N . LEU A 1 88 ? 6.276 -4.285 -11.692 1.00 77.00 88 LEU A N 1
ATOM 688 C CA . LEU A 1 88 ? 4.890 -4.567 -11.329 1.00 77.00 88 LEU A CA 1
ATOM 689 C C . LEU A 1 88 ? 4.721 -6.065 -11.044 1.00 77.00 88 LEU A C 1
ATOM 691 O O . LEU A 1 88 ? 5.059 -6.899 -11.885 1.00 77.00 88 LEU A O 1
ATOM 695 N N . GLU A 1 89 ? 4.171 -6.411 -9.882 1.00 74.31 89 GLU A N 1
ATOM 696 C CA . GLU A 1 89 ? 3.929 -7.806 -9.518 1.00 74.31 89 GLU A CA 1
ATOM 697 C C . GLU A 1 89 ? 3.024 -8.498 -10.554 1.00 74.31 89 GLU A C 1
ATOM 699 O O . GLU A 1 89 ? 1.968 -7.987 -10.934 1.00 74.31 89 GLU A O 1
ATOM 704 N N . GLY A 1 90 ? 3.458 -9.664 -11.044 1.00 69.38 90 GLY A N 1
ATOM 705 C CA . GLY A 1 90 ? 2.761 -10.414 -12.093 1.00 69.38 90 GLY A CA 1
ATOM 706 C C . GLY A 1 90 ? 3.009 -9.912 -13.520 1.00 69.38 90 GLY A C 1
ATOM 707 O O . GLY A 1 90 ? 2.388 -10.427 -14.453 1.00 69.38 90 GLY A O 1
ATOM 708 N N . ALA A 1 91 ? 3.903 -8.934 -13.721 1.00 69.94 91 ALA A N 1
ATOM 709 C CA . ALA A 1 91 ? 4.437 -8.640 -15.047 1.00 69.94 91 ALA A CA 1
ATOM 710 C C . ALA A 1 91 ? 5.106 -9.896 -15.641 1.00 69.94 91 ALA A C 1
ATOM 712 O O . ALA A 1 91 ? 5.681 -10.695 -14.901 1.00 69.94 91 ALA A O 1
ATOM 713 N N . PRO A 1 92 ? 5.017 -10.111 -16.966 1.00 63.97 92 PRO A N 1
ATOM 714 C CA . PRO A 1 92 ? 5.610 -11.283 -17.591 1.00 63.97 92 PRO A CA 1
ATOM 715 C C . PRO A 1 92 ? 7.125 -11.297 -17.370 1.00 63.97 92 PRO A C 1
ATOM 717 O O . PRO A 1 92 ? 7.835 -10.429 -17.882 1.00 63.97 92 PRO A O 1
ATOM 720 N N . ASP A 1 93 ? 7.610 -12.314 -16.657 1.00 59.53 93 ASP A N 1
ATOM 721 C CA . ASP A 1 93 ? 9.038 -12.581 -16.542 1.00 59.53 93 ASP A CA 1
ATOM 722 C C . ASP A 1 93 ? 9.595 -12.855 -17.938 1.00 59.53 93 ASP A C 1
ATOM 724 O O . ASP A 1 93 ? 9.175 -13.782 -18.641 1.00 59.53 93 ASP A O 1
ATOM 728 N N . ARG A 1 94 ? 10.556 -12.037 -18.362 1.00 58.00 94 ARG A N 1
ATOM 729 C CA . ARG A 1 94 ? 11.454 -12.423 -19.442 1.00 58.00 94 ARG A CA 1
ATOM 730 C C . ARG A 1 94 ? 12.757 -12.875 -18.819 1.00 58.00 94 ARG A C 1
ATOM 732 O O . ARG A 1 94 ? 13.387 -12.111 -18.094 1.00 58.00 94 ARG A O 1
ATOM 739 N N . ASP A 1 95 ? 13.188 -14.075 -19.192 1.00 51.91 95 ASP A N 1
ATOM 740 C CA . ASP A 1 95 ? 14.593 -14.467 -19.123 1.00 51.91 95 ASP A CA 1
ATOM 741 C C . ASP A 1 95 ? 15.376 -13.554 -20.076 1.00 51.91 95 ASP A C 1
ATOM 743 O O . ASP A 1 95 ? 15.688 -13.913 -21.213 1.00 51.91 95 ASP A O 1
ATOM 747 N N . ILE A 1 96 ? 15.659 -12.324 -19.648 1.00 54.41 96 ILE A N 1
ATOM 748 C CA . ILE A 1 96 ? 16.700 -11.530 -20.284 1.00 54.41 96 ILE A CA 1
ATOM 749 C C . ILE A 1 96 ? 18.003 -12.128 -19.770 1.00 54.41 96 ILE A C 1
ATOM 751 O O . ILE A 1 96 ? 18.578 -11.681 -18.778 1.00 54.41 96 ILE A O 1
ATOM 755 N N . THR A 1 97 ? 18.465 -13.194 -20.418 1.00 52.34 97 THR A N 1
ATOM 756 C CA . THR A 1 97 ? 19.850 -13.632 -20.271 1.00 52.34 97 THR A CA 1
ATOM 757 C C . THR A 1 97 ? 20.721 -12.565 -20.912 1.00 52.34 97 THR A C 1
ATOM 759 O O . THR A 1 97 ? 21.068 -12.653 -22.087 1.00 52.34 97 THR A O 1
ATOM 762 N N . ILE A 1 98 ? 21.017 -11.517 -20.147 1.00 55.75 98 ILE A N 1
ATOM 763 C CA . ILE A 1 98 ? 21.938 -10.468 -20.557 1.00 55.75 98 ILE A CA 1
ATOM 764 C C . ILE A 1 98 ? 23.306 -11.120 -20.581 1.00 55.75 98 ILE A C 1
ATOM 766 O O . ILE A 1 98 ? 23.913 -11.379 -19.539 1.00 55.75 98 ILE A O 1
ATOM 770 N N . ASP A 1 99 ? 23.789 -11.414 -21.781 1.00 60.62 99 ASP A N 1
ATOM 771 C CA . ASP A 1 99 ? 25.179 -11.778 -21.951 1.00 60.62 99 ASP A CA 1
ATOM 772 C C . ASP A 1 99 ? 26.019 -10.519 -21.724 1.00 60.62 99 ASP A C 1
ATOM 774 O O . ASP A 1 99 ? 26.291 -9.745 -22.642 1.00 60.62 99 ASP A O 1
ATOM 778 N N . TYR A 1 100 ? 26.424 -10.297 -20.474 1.00 56.78 100 TYR A N 1
ATOM 779 C CA . TYR A 1 100 ? 27.320 -9.206 -20.093 1.00 56.78 100 TYR A CA 1
ATOM 780 C C . TYR A 1 100 ? 28.701 -9.306 -20.773 1.00 56.78 100 TYR A C 1
ATOM 782 O O . TYR A 1 100 ? 29.498 -8.377 -20.649 1.00 56.78 100 TYR A O 1
ATOM 790 N N . GLN A 1 101 ? 28.998 -10.405 -21.484 1.00 63.59 101 GLN A N 1
ATOM 791 C CA . GLN A 1 101 ? 30.190 -10.562 -22.323 1.00 63.59 101 GLN A CA 1
ATOM 792 C C . GLN A 1 101 ? 29.967 -10.104 -23.777 1.00 63.59 101 GLN A C 1
ATOM 794 O O . GLN A 1 101 ? 30.930 -10.026 -24.541 1.00 63.59 101 GLN A O 1
ATOM 799 N N . SER A 1 102 ? 28.729 -9.775 -24.166 1.00 64.12 102 SER A N 1
ATOM 800 C CA . SER A 1 102 ? 28.391 -9.240 -25.489 1.00 64.12 102 SER A CA 1
ATOM 801 C C . SER A 1 102 ? 28.762 -7.755 -25.640 1.00 64.12 102 SER A C 1
ATOM 803 O O . SER A 1 102 ? 28.996 -7.037 -24.665 1.00 64.12 102 SER A O 1
ATOM 805 N N . GLU A 1 103 ? 28.850 -7.280 -26.889 1.00 68.44 103 GLU A N 1
ATOM 806 C CA . GLU A 1 103 ? 29.190 -5.884 -27.185 1.00 68.44 103 GLU A CA 1
ATOM 807 C C . GLU A 1 103 ? 28.223 -4.910 -26.479 1.00 68.44 103 GLU A C 1
ATOM 809 O O . GLU A 1 103 ? 27.008 -5.118 -26.544 1.00 68.44 103 GLU A O 1
ATOM 814 N N . PRO A 1 104 ? 28.723 -3.819 -25.858 1.00 68.25 104 PRO A N 1
ATOM 815 C CA . PRO A 1 104 ? 27.915 -2.902 -25.052 1.00 68.25 104 PRO A CA 1
ATOM 816 C C . PRO A 1 104 ? 26.656 -2.335 -25.714 1.00 68.25 104 PRO A C 1
ATOM 818 O O . PRO A 1 104 ? 25.721 -1.928 -25.032 1.00 68.25 104 PRO A O 1
ATOM 821 N N . GLU A 1 105 ? 26.648 -2.266 -27.040 1.00 72.94 105 GLU A N 1
ATOM 822 C CA . GLU A 1 105 ? 25.544 -1.739 -27.838 1.00 72.94 105 GLU A CA 1
ATOM 823 C C . GLU A 1 105 ? 24.376 -2.735 -27.927 1.00 72.94 105 GLU A C 1
ATOM 825 O O . GLU A 1 105 ? 23.223 -2.318 -27.876 1.00 72.94 105 GLU A O 1
ATOM 830 N N . LYS A 1 106 ? 24.652 -4.047 -27.957 1.00 70.25 106 LYS A N 1
ATOM 831 C CA . LYS A 1 106 ? 23.626 -5.088 -28.138 1.00 70.25 106 LYS A CA 1
ATOM 832 C C . LYS A 1 106 ? 22.747 -5.262 -26.912 1.00 70.25 106 LYS A C 1
ATOM 834 O O . LYS A 1 106 ? 21.527 -5.243 -27.035 1.00 70.25 106 LYS A O 1
ATOM 839 N N . TRP A 1 107 ? 23.344 -5.367 -25.723 1.00 69.69 107 TRP A N 1
ATOM 840 C CA . TRP A 1 107 ? 22.529 -5.465 -24.514 1.00 69.69 107 TRP A CA 1
ATOM 841 C C . TRP A 1 107 ? 21.755 -4.168 -24.261 1.00 69.69 107 TRP A C 1
ATOM 843 O O . TRP A 1 107 ? 20.616 -4.234 -23.818 1.00 69.69 107 TRP A O 1
ATOM 853 N N . ARG A 1 108 ? 22.299 -2.989 -24.601 1.00 74.06 108 ARG A N 1
ATOM 854 C CA . ARG A 1 108 ? 21.551 -1.721 -24.499 1.00 74.06 108 ARG A CA 1
ATOM 855 C C . ARG A 1 108 ? 20.296 -1.709 -25.368 1.00 74.06 108 ARG A C 1
ATOM 857 O O . ARG A 1 108 ? 19.249 -1.293 -24.890 1.00 74.06 108 ARG A O 1
ATOM 864 N N . GLU A 1 109 ? 20.379 -2.178 -26.611 1.00 79.12 109 GLU A N 1
ATOM 865 C CA . GLU A 1 109 ? 19.207 -2.280 -27.489 1.00 79.12 109 GLU A CA 1
ATOM 866 C C . GLU A 1 109 ? 18.149 -3.256 -26.948 1.00 79.12 109 GLU A C 1
ATOM 868 O O . GLU A 1 109 ? 16.950 -2.970 -27.006 1.00 79.12 109 GLU A O 1
ATOM 873 N N . GLU A 1 110 ? 18.576 -4.396 -26.398 1.00 75.00 110 GLU A N 1
ATOM 874 C CA . GLU A 1 110 ? 17.674 -5.369 -25.769 1.00 75.00 110 GLU A CA 1
ATOM 875 C C . GLU A 1 110 ? 16.999 -4.802 -24.514 1.00 75.00 110 GLU A C 1
ATOM 877 O O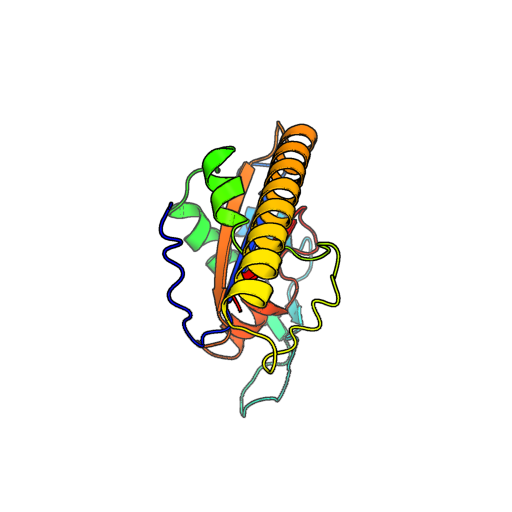 . GLU A 1 110 ? 15.787 -4.960 -24.343 1.00 75.00 110 GLU A O 1
ATOM 882 N N . TRP A 1 111 ? 17.752 -4.076 -23.685 1.00 73.62 111 TRP A N 1
ATOM 883 C CA . TRP A 1 111 ? 17.234 -3.362 -22.521 1.00 73.62 111 TRP A CA 1
ATOM 884 C C . TRP A 1 111 ? 16.239 -2.264 -22.906 1.00 73.62 111 TRP A C 1
ATOM 886 O O . TRP A 1 111 ? 15.141 -2.233 -22.358 1.00 73.62 111 TRP A O 1
ATOM 896 N N . ASP A 1 112 ? 16.551 -1.421 -23.893 1.00 80.38 112 ASP A N 1
ATOM 897 C CA . ASP A 1 112 ? 15.639 -0.377 -24.386 1.00 80.38 112 ASP A CA 1
ATOM 898 C C . ASP A 1 112 ? 14.322 -0.969 -24.918 1.00 80.38 112 ASP A C 1
ATOM 900 O O . ASP A 1 112 ? 13.249 -0.366 -24.801 1.00 80.38 112 ASP A O 1
ATOM 904 N N . LYS A 1 113 ? 14.387 -2.143 -25.557 1.00 80.75 113 LYS A N 1
ATOM 905 C CA . LYS A 1 113 ? 13.196 -2.857 -26.028 1.00 80.75 113 LYS A CA 1
ATOM 906 C C . LYS A 1 113 ? 12.372 -3.379 -24.855 1.00 80.75 113 LYS A C 1
ATOM 908 O O . LYS A 1 113 ? 11.155 -3.207 -24.863 1.00 80.75 113 LYS A O 1
ATOM 913 N N . TYR A 1 114 ? 13.028 -3.989 -23.871 1.00 76.25 114 TYR A N 1
ATOM 914 C CA . TYR A 1 114 ? 12.380 -4.469 -22.657 1.00 76.25 114 TYR A CA 1
ATOM 915 C C . TYR A 1 114 ? 11.699 -3.331 -21.889 1.00 76.25 114 TYR A C 1
ATOM 917 O O . TYR A 1 114 ? 10.520 -3.444 -21.565 1.00 76.25 114 TYR A O 1
ATOM 925 N N . GLU A 1 115 ? 12.380 -2.198 -21.690 1.00 76.44 115 GLU A N 1
ATOM 926 C CA . GLU A 1 115 ? 11.800 -1.031 -21.018 1.00 76.44 115 GLU A CA 1
ATOM 927 C C . GLU A 1 115 ? 10.532 -0.537 -21.722 1.00 76.44 115 GLU A C 1
ATOM 929 O O . GLU A 1 115 ? 9.524 -0.291 -21.067 1.00 76.44 115 GLU A O 1
ATOM 934 N N . LYS A 1 116 ? 10.534 -0.448 -23.059 1.00 79.50 116 LYS A N 1
ATOM 935 C CA . LYS A 1 116 ? 9.344 -0.033 -23.824 1.00 79.50 116 LYS A CA 1
ATOM 936 C C . LYS A 1 116 ? 8.172 -0.999 -23.676 1.00 79.50 116 LYS A C 1
ATOM 938 O O . LYS A 1 116 ? 7.023 -0.565 -23.685 1.00 79.50 116 LYS A O 1
ATOM 943 N N . GLU A 1 117 ? 8.446 -2.298 -23.613 1.00 78.81 117 GLU A N 1
ATOM 944 C CA . GLU A 1 117 ? 7.411 -3.319 -23.446 1.00 78.81 117 GLU A CA 1
ATOM 945 C C . GLU A 1 117 ? 6.825 -3.294 -22.031 1.00 78.81 117 GLU A C 1
ATOM 947 O O . GLU A 1 117 ? 5.604 -3.350 -21.892 1.00 78.81 117 GLU A O 1
ATOM 952 N N . ILE A 1 118 ? 7.669 -3.143 -21.004 1.00 75.62 118 ILE A N 1
ATOM 953 C CA . ILE A 1 118 ? 7.226 -2.963 -19.617 1.00 75.62 118 ILE A CA 1
ATOM 954 C C . ILE A 1 118 ? 6.418 -1.674 -19.475 1.00 75.62 118 ILE A C 1
ATOM 956 O O . ILE A 1 118 ? 5.320 -1.720 -18.934 1.00 75.62 118 ILE A O 1
ATOM 960 N N . ASP A 1 119 ? 6.874 -0.553 -20.037 1.00 75.94 119 ASP A N 1
ATOM 961 C CA . ASP A 1 119 ? 6.131 0.712 -19.995 1.00 75.94 119 ASP A CA 1
ATOM 962 C C . ASP A 1 119 ? 4.749 0.578 -20.654 1.00 75.94 119 ASP A C 1
ATOM 964 O O . ASP A 1 119 ? 3.747 1.086 -20.144 1.00 75.94 119 ASP A O 1
ATOM 968 N N . ALA A 1 120 ? 4.670 -0.134 -21.783 1.00 80.38 120 ALA A N 1
ATOM 969 C CA . ALA A 1 120 ? 3.404 -0.407 -22.454 1.00 80.38 120 ALA A CA 1
ATOM 970 C C . ALA A 1 120 ? 2.486 -1.306 -21.610 1.00 80.38 120 ALA A C 1
ATOM 972 O O . ALA A 1 120 ? 1.290 -1.024 -21.512 1.00 80.38 120 ALA A O 1
ATOM 973 N N . TYR A 1 121 ? 3.036 -2.351 -20.985 1.00 80.44 121 TYR A N 1
ATOM 974 C CA . TYR A 1 121 ? 2.303 -3.242 -20.086 1.00 80.44 121 TYR A CA 1
ATOM 975 C C . TYR A 1 121 ? 1.781 -2.498 -18.855 1.00 80.44 121 TYR A C 1
ATOM 977 O O . TYR A 1 121 ? 0.590 -2.558 -18.563 1.00 80.44 121 TYR A O 1
ATOM 985 N N . THR A 1 122 ? 2.640 -1.732 -18.182 1.00 76.12 122 THR A N 1
ATOM 986 C CA . THR A 1 122 ? 2.289 -0.907 -17.024 1.00 76.12 122 THR A CA 1
ATOM 987 C C . THR A 1 122 ? 1.178 0.075 -17.361 1.00 76.12 122 THR A C 1
ATOM 989 O O . THR A 1 122 ? 0.219 0.211 -16.600 1.00 76.12 122 THR A O 1
ATOM 992 N N . LYS A 1 123 ? 1.255 0.730 -18.524 1.00 79.31 123 LYS A N 1
ATOM 993 C CA . LYS A 1 123 ? 0.206 1.646 -18.968 1.00 79.31 123 LYS A CA 1
ATOM 994 C C . LYS A 1 123 ? -1.123 0.928 -19.205 1.00 79.31 123 LYS A C 1
ATOM 996 O O . LYS A 1 123 ? -2.150 1.404 -18.727 1.00 79.31 123 LYS A O 1
ATOM 1001 N N . ASP A 1 124 ? -1.123 -0.197 -19.921 1.00 82.81 124 ASP A N 1
ATOM 1002 C CA . ASP A 1 124 ? -2.350 -0.970 -20.158 1.00 82.81 124 ASP A CA 1
ATOM 1003 C C . ASP A 1 124 ? -2.944 -1.493 -18.840 1.00 82.81 124 ASP A C 1
ATOM 1005 O O . ASP A 1 124 ? -4.151 -1.387 -18.608 1.00 82.81 124 ASP A O 1
ATOM 1009 N N . TYR A 1 125 ? -2.091 -1.961 -17.926 1.00 82.50 125 TYR A N 1
ATOM 1010 C CA . TYR A 1 125 ? -2.489 -2.381 -16.589 1.00 82.50 125 TYR A CA 1
ATOM 1011 C C . TYR A 1 125 ? -3.123 -1.234 -15.800 1.00 82.50 125 TYR A C 1
ATOM 1013 O O . TYR A 1 125 ? -4.244 -1.384 -15.325 1.00 82.50 125 TYR A O 1
ATOM 1021 N N . ALA A 1 126 ? -2.462 -0.077 -15.700 1.00 78.44 126 ALA A N 1
ATOM 1022 C CA . ALA A 1 126 ? -2.975 1.108 -15.009 1.00 78.44 126 ALA A CA 1
ATOM 1023 C C . ALA A 1 126 ? -4.323 1.570 -15.588 1.00 78.44 126 ALA A C 1
ATOM 1025 O O . ALA A 1 126 ? -5.279 1.841 -14.851 1.00 78.44 126 ALA A O 1
ATOM 1026 N N . GLU A 1 127 ? -4.438 1.591 -16.919 1.00 81.38 127 GLU A N 1
ATOM 1027 C CA . GLU A 1 127 ? -5.684 1.927 -17.596 1.00 81.38 127 GLU A CA 1
ATOM 1028 C C . GLU A 1 127 ? -6.809 0.946 -17.252 1.00 81.38 127 GLU A C 1
ATOM 1030 O O . GLU A 1 127 ? -7.928 1.368 -16.942 1.00 81.38 127 GLU A O 1
ATOM 1035 N N . ASN A 1 128 ? -6.535 -0.358 -17.298 1.00 83.62 128 ASN A N 1
ATOM 1036 C CA . ASN A 1 128 ? -7.505 -1.394 -16.948 1.00 83.62 128 ASN A CA 1
ATOM 1037 C C . ASN A 1 128 ? -7.851 -1.356 -15.456 1.00 83.62 128 ASN A C 1
ATOM 1039 O O . ASN A 1 128 ? -9.027 -1.482 -15.094 1.00 83.62 128 ASN A O 1
ATOM 1043 N N . PHE A 1 129 ? -6.862 -1.086 -14.602 1.00 82.31 129 PHE A N 1
ATOM 1044 C CA . PHE A 1 129 ? -7.023 -0.949 -13.164 1.00 82.31 129 PHE A CA 1
ATOM 1045 C C . PHE A 1 129 ? -8.069 0.127 -12.854 1.00 82.31 129 PHE A C 1
ATOM 1047 O O . PHE A 1 129 ? -9.083 -0.151 -12.209 1.00 82.31 129 PHE A O 1
ATOM 1054 N N . MET A 1 130 ? -7.900 1.317 -13.435 1.00 76.94 130 MET A N 1
ATOM 1055 C CA . MET A 1 130 ? -8.814 2.447 -13.271 1.00 76.94 130 MET A CA 1
ATOM 1056 C C . MET A 1 130 ? -10.172 2.258 -13.946 1.00 76.94 130 MET A C 1
ATOM 1058 O O . MET A 1 130 ? -11.198 2.644 -13.381 1.00 76.94 130 MET A O 1
ATOM 1062 N N . LYS A 1 131 ? -10.222 1.657 -15.143 1.00 79.69 131 LYS A N 1
ATOM 1063 C CA . LYS A 1 131 ? -11.489 1.412 -15.860 1.00 79.69 131 LYS A CA 1
ATOM 1064 C C . LYS A 1 131 ? -12.430 0.534 -15.036 1.00 79.69 131 LYS A C 1
ATOM 1066 O O . LYS A 1 131 ? -13.611 0.863 -14.910 1.00 79.69 131 LYS A O 1
ATOM 1071 N N . VAL A 1 132 ? -11.908 -0.538 -14.443 1.00 77.56 132 VAL A N 1
ATOM 1072 C CA . VAL A 1 132 ? 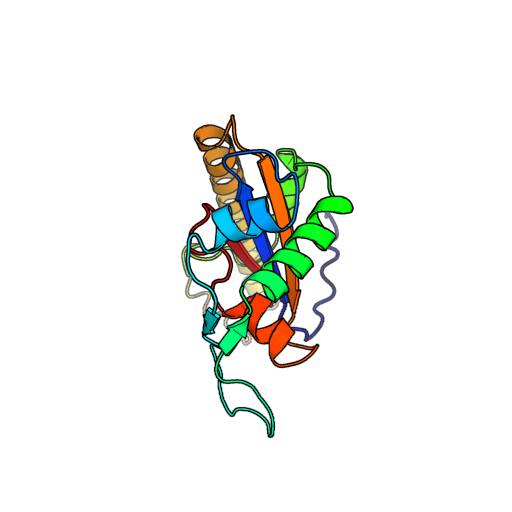-12.684 -1.450 -13.586 1.00 77.56 132 VAL A CA 1
ATOM 1073 C C . VAL A 1 132 ? -13.068 -0.778 -12.261 1.00 77.56 132 VAL A C 1
ATOM 1075 O O . VAL A 1 132 ? -14.143 -1.037 -11.724 1.00 77.56 132 VAL A O 1
ATOM 1078 N N . ARG A 1 133 ? -12.243 0.155 -11.772 1.00 78.88 133 ARG A N 1
ATOM 1079 C CA . ARG A 1 133 ? -12.355 0.768 -10.437 1.00 78.88 133 ARG A CA 1
ATOM 1080 C C . ARG A 1 133 ? -12.832 2.220 -10.466 1.00 78.88 133 ARG A C 1
ATOM 1082 O O . ARG A 1 133 ? -12.624 2.958 -9.513 1.00 78.88 13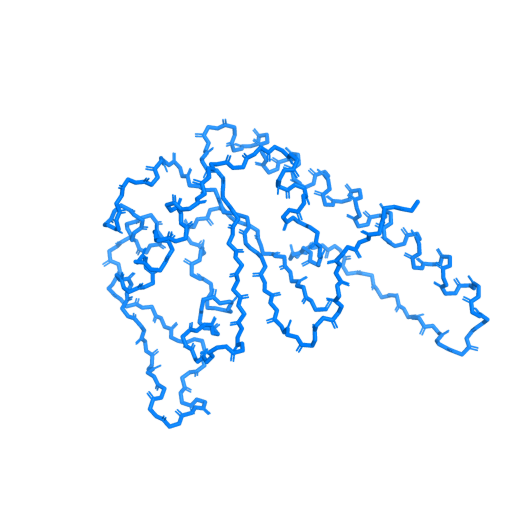3 ARG A O 1
ATOM 1089 N N . LYS A 1 134 ? -13.546 2.639 -11.519 1.00 70.94 134 LYS A N 1
ATOM 1090 C CA . LYS A 1 134 ? -13.948 4.040 -11.796 1.00 70.94 134 LYS A CA 1
ATOM 1091 C C . LYS A 1 134 ? -14.705 4.766 -10.662 1.00 70.94 134 LYS A C 1
ATOM 1093 O O . LYS A 1 134 ? -14.889 5.978 -10.730 1.00 70.94 134 LYS A O 1
ATOM 1098 N N . LYS A 1 135 ? -15.197 4.046 -9.650 1.00 80.44 135 LYS A N 1
ATOM 1099 C CA . LYS A 1 135 ? -15.903 4.602 -8.480 1.00 80.44 135 LYS A CA 1
ATOM 1100 C C . LYS A 1 135 ? -15.121 4.487 -7.164 1.00 80.44 135 LYS A C 1
ATOM 1102 O O . LYS A 1 135 ? -15.670 4.832 -6.125 1.00 80.44 135 LYS A O 1
ATOM 1107 N N . MET A 1 136 ? -13.895 3.976 -7.202 1.00 88.06 136 MET A N 1
ATOM 1108 C CA . MET A 1 136 ? -13.051 3.754 -6.029 1.00 88.06 136 MET A CA 1
ATOM 1109 C C . MET A 1 136 ? -12.100 4.932 -5.810 1.00 88.06 136 MET A C 1
ATOM 1111 O O . MET A 1 136 ? -11.839 5.721 -6.719 1.00 88.06 136 MET A O 1
ATOM 1115 N N . PHE A 1 137 ? -11.584 5.036 -4.590 1.00 92.62 137 PHE A N 1
ATOM 1116 C CA . PHE A 1 137 ? -10.589 6.025 -4.197 1.00 92.62 137 PHE A CA 1
ATOM 1117 C C . PHE A 1 137 ? -9.218 5.357 -4.228 1.00 92.62 137 PHE A C 1
ATOM 1119 O O . PHE A 1 137 ? -8.938 4.494 -3.399 1.00 92.62 137 PHE A O 1
ATOM 1126 N N . VAL A 1 138 ? -8.399 5.707 -5.217 1.00 92.31 138 VAL A N 1
ATOM 1127 C CA . VAL A 1 138 ? -7.093 5.075 -5.436 1.00 92.31 138 VAL A CA 1
ATOM 1128 C C . VAL A 1 138 ? -5.992 5.935 -4.827 1.00 92.31 138 VAL A C 1
ATOM 1130 O O . VAL A 1 138 ? -5.991 7.142 -5.038 1.00 92.31 138 VAL A O 1
ATOM 1133 N N . TYR A 1 139 ? -5.068 5.326 -4.091 1.00 92.94 139 TYR A N 1
ATOM 1134 C CA . TYR A 1 139 ? -3.942 5.999 -3.433 1.00 92.94 139 TYR A CA 1
ATOM 1135 C C . TYR A 1 139 ? -2.647 5.220 -3.657 1.00 92.94 139 TYR A C 1
ATOM 1137 O O . TYR A 1 139 ? -2.708 4.025 -3.958 1.00 92.94 139 TYR A O 1
ATOM 1145 N N . THR A 1 140 ? -1.500 5.882 -3.489 1.00 91.25 140 THR A N 1
ATOM 1146 C CA . THR A 1 140 ? -0.180 5.242 -3.578 1.00 91.25 140 THR A CA 1
ATOM 1147 C C . THR A 1 140 ? 0.500 5.275 -2.215 1.00 91.25 140 THR A C 1
ATOM 1149 O O . THR A 1 140 ? 0.571 6.319 -1.571 1.00 91.25 140 THR A O 1
ATOM 1152 N N . PHE A 1 141 ? 1.018 4.135 -1.777 1.00 92.00 141 PHE A N 1
ATOM 1153 C CA . PHE A 1 141 ? 1.814 4.007 -0.557 1.00 92.00 141 PHE A CA 1
ATOM 1154 C C . PHE A 1 141 ? 3.223 3.573 -0.920 1.00 92.00 141 PHE A C 1
ATOM 1156 O O . PHE A 1 141 ? 3.398 2.823 -1.875 1.00 92.00 141 PHE A O 1
ATOM 1163 N N . GLU A 1 142 ? 4.216 4.021 -0.162 1.00 90.88 142 GLU A N 1
ATOM 1164 C CA . GLU A 1 142 ? 5.608 3.613 -0.332 1.00 90.88 142 GLU A CA 1
ATOM 1165 C C . GLU A 1 142 ? 6.140 3.146 1.019 1.00 90.88 142 GLU A C 1
ATOM 1167 O O . GLU A 1 142 ? 6.147 3.911 1.983 1.00 90.88 142 GLU A O 1
ATOM 1172 N N . TYR A 1 143 ? 6.564 1.885 1.088 1.00 91.00 143 TYR A N 1
ATOM 1173 C CA . TYR A 1 143 ? 7.141 1.292 2.292 1.00 91.00 143 TYR A CA 1
ATOM 1174 C C . TYR A 1 143 ? 8.489 0.646 1.968 1.00 91.00 143 TYR A C 1
ATOM 1176 O O . TYR A 1 143 ? 8.688 0.126 0.869 1.00 91.00 143 TYR A O 1
ATOM 1184 N N . SER A 1 144 ? 9.415 0.710 2.926 1.00 88.06 144 SER A N 1
ATOM 1185 C CA . SER A 1 144 ? 10.762 0.142 2.832 1.00 88.06 144 SER A CA 1
ATOM 1186 C C . SER A 1 144 ? 11.109 -0.605 4.117 1.00 88.06 144 SER A C 1
ATOM 1188 O O . SER A 1 144 ? 10.863 -0.116 5.220 1.00 88.06 144 SER A O 1
ATOM 1190 N N . ASP A 1 145 ? 11.717 -1.774 3.981 1.00 81.50 145 ASP A N 1
ATOM 1191 C CA . ASP A 1 145 ? 12.178 -2.645 5.062 1.00 81.50 145 ASP A CA 1
ATOM 1192 C C . ASP A 1 145 ? 13.390 -2.098 5.843 1.00 81.50 145 ASP A C 1
ATOM 1194 O O . ASP A 1 145 ? 13.751 -2.627 6.901 1.00 81.50 145 ASP A O 1
ATOM 1198 N N . ASN A 1 146 ? 13.975 -0.991 5.383 1.00 80.06 146 ASN A N 1
ATOM 1199 C CA . ASN A 1 146 ? 15.142 -0.355 5.994 1.00 80.06 146 ASN A CA 1
ATOM 1200 C C . ASN A 1 146 ? 14.907 0.176 7.411 1.00 80.06 146 ASN A C 1
ATOM 1202 O O . ASN A 1 146 ? 15.850 0.269 8.201 1.00 80.06 146 ASN A O 1
ATOM 1206 N N . ASP A 1 147 ? 13.661 0.505 7.746 1.00 78.75 147 ASP A N 1
ATOM 1207 C CA . ASP A 1 147 ? 13.313 1.143 9.018 1.00 78.75 147 ASP A CA 1
ATOM 1208 C C . ASP A 1 147 ? 12.917 0.131 10.113 1.00 78.75 147 ASP A C 1
ATOM 1210 O O . ASP A 1 147 ? 12.429 0.502 11.184 1.00 78.75 147 ASP A O 1
ATOM 1214 N N . GLY A 1 148 ? 13.180 -1.160 9.878 1.00 84.56 148 GLY A N 1
ATOM 1215 C CA . GLY A 1 148 ? 13.040 -2.235 10.860 1.00 84.56 148 GLY A CA 1
ATOM 1216 C C . GLY A 1 148 ? 11.806 -3.116 10.666 1.00 84.56 148 GLY A C 1
ATOM 1217 O O . GLY A 1 148 ? 11.075 -3.003 9.687 1.00 84.56 148 GLY A O 1
ATOM 1218 N N . ASP A 1 149 ? 11.582 -4.019 11.623 1.00 87.00 149 ASP A N 1
ATOM 1219 C CA . ASP A 1 149 ? 10.647 -5.149 11.490 1.00 87.00 149 ASP A CA 1
ATOM 1220 C C . ASP A 1 149 ? 9.199 -4.719 11.199 1.00 87.00 149 ASP A C 1
ATOM 1222 O O . ASP A 1 149 ? 8.485 -5.365 10.428 1.00 87.00 149 ASP A O 1
ATOM 1226 N N . TYR A 1 150 ? 8.775 -3.589 11.773 1.00 91.12 150 TYR A N 1
ATOM 1227 C CA . TYR A 1 150 ? 7.455 -3.029 11.494 1.00 91.12 150 TYR A CA 1
ATOM 1228 C C . TYR A 1 150 ? 7.345 -2.574 10.037 1.00 91.12 150 TYR A C 1
ATOM 1230 O O . TYR A 1 150 ? 6.396 -2.948 9.355 1.00 91.12 150 TYR A O 1
ATOM 1238 N N . SER A 1 151 ? 8.329 -1.833 9.529 1.00 89.19 151 SER A N 1
ATOM 1239 C CA . SER A 1 151 ? 8.336 -1.365 8.139 1.00 89.19 151 SER A CA 1
ATOM 1240 C C . SER A 1 151 ? 8.488 -2.519 7.147 1.00 89.19 151 SER A C 1
ATOM 1242 O O . SER A 1 151 ? 7.820 -2.531 6.117 1.00 89.19 151 SER A O 1
ATOM 1244 N N . CYS A 1 152 ? 9.244 -3.557 7.512 1.00 88.75 152 CYS A N 1
ATOM 1245 C CA . CYS A 1 152 ? 9.300 -4.811 6.765 1.00 88.75 152 CYS A CA 1
ATOM 1246 C C . CYS A 1 152 ? 7.923 -5.500 6.696 1.00 88.75 152 CYS A C 1
ATOM 1248 O O . CYS A 1 152 ? 7.535 -6.016 5.650 1.00 88.75 152 CYS A O 1
ATOM 1250 N N . THR A 1 153 ? 7.131 -5.448 7.775 1.00 92.38 153 THR A N 1
ATOM 1251 C CA . THR A 1 153 ? 5.739 -5.934 7.764 1.00 92.38 153 THR A CA 1
ATOM 1252 C C . THR A 1 153 ? 4.854 -5.104 6.836 1.00 92.38 153 THR A C 1
ATOM 1254 O O . THR A 1 153 ? 4.018 -5.670 6.135 1.00 92.38 153 THR A O 1
ATOM 1257 N N . LEU A 1 154 ? 5.028 -3.780 6.793 1.00 93.38 154 LEU A N 1
ATOM 1258 C CA . LEU A 1 154 ? 4.267 -2.927 5.875 1.00 93.38 154 LEU A CA 1
ATOM 1259 C C . LEU A 1 154 ? 4.608 -3.221 4.405 1.00 93.38 154 LEU A C 1
ATOM 1261 O O . LEU A 1 154 ? 3.710 -3.235 3.568 1.00 93.38 154 LEU A O 1
ATOM 1265 N N . GLU A 1 155 ? 5.880 -3.493 4.102 1.00 91.00 155 GLU A N 1
ATOM 1266 C CA . GLU A 1 155 ? 6.345 -3.773 2.740 1.00 91.00 155 GLU A CA 1
ATOM 1267 C C . GLU A 1 155 ? 6.053 -5.214 2.275 1.00 91.00 155 GLU A C 1
ATOM 1269 O O . GLU A 1 155 ? 5.643 -5.441 1.139 1.00 91.00 155 GLU A O 1
ATOM 1274 N N . HIS A 1 156 ? 6.262 -6.217 3.125 1.00 89.25 156 HIS A N 1
ATOM 1275 C CA . HIS A 1 156 ? 6.222 -7.627 2.711 1.00 89.25 156 HIS A CA 1
ATOM 1276 C C . HIS A 1 156 ? 5.066 -8.418 3.317 1.00 89.25 156 HIS A C 1
ATOM 1278 O O . HIS A 1 156 ? 4.838 -9.557 2.919 1.00 89.25 156 HIS A O 1
ATOM 1284 N N . GLY A 1 157 ? 4.346 -7.850 4.283 1.00 91.06 157 GLY A N 1
ATOM 1285 C CA . GLY A 1 157 ? 3.352 -8.585 5.057 1.00 91.06 157 GLY A CA 1
ATOM 1286 C C . GLY A 1 157 ? 2.032 -8.843 4.336 1.00 91.06 157 GLY A C 1
ATOM 1287 O O . GLY A 1 157 ? 1.274 -9.676 4.814 1.00 91.06 157 GLY A O 1
ATOM 1288 N N . GLY A 1 158 ? 1.735 -8.154 3.228 1.00 94.44 158 GLY A N 1
ATOM 1289 C CA . GLY A 1 158 ? 0.428 -8.259 2.558 1.00 94.44 158 GLY A CA 1
ATOM 1290 C C . GLY A 1 158 ? -0.675 -7.466 3.272 1.00 94.44 158 GLY A C 1
ATOM 1291 O O . GLY A 1 158 ? -1.832 -7.878 3.345 1.00 94.44 158 GLY A O 1
ATOM 1292 N N . ILE A 1 159 ? -0.341 -6.304 3.851 1.00 96.56 159 ILE A N 1
ATOM 1293 C CA . ILE A 1 159 ? -1.300 -5.503 4.638 1.00 96.56 159 ILE A CA 1
ATOM 1294 C C . ILE A 1 159 ? -2.505 -5.004 3.817 1.00 96.56 159 ILE A C 1
ATOM 1296 O O . ILE A 1 159 ? -3.512 -4.588 4.393 1.00 96.56 159 ILE A O 1
ATOM 1300 N N . PHE A 1 160 ? -2.414 -5.051 2.485 1.00 96.81 160 PHE A N 1
ATOM 1301 C CA . PHE A 1 160 ? -3.459 -4.636 1.553 1.00 96.81 160 PHE A CA 1
ATOM 1302 C C . PHE A 1 160 ? -4.213 -5.807 0.902 1.00 96.81 160 PHE A C 1
ATOM 1304 O O . PHE A 1 160 ? -5.094 -5.545 0.097 1.00 96.81 160 PHE A O 1
ATOM 1311 N N . ASP A 1 161 ? -3.971 -7.070 1.275 1.00 95.12 161 ASP A N 1
ATOM 1312 C CA . ASP A 1 161 ? -4.534 -8.263 0.603 1.00 95.12 161 ASP A CA 1
ATOM 1313 C C . ASP A 1 161 ? -6.068 -8.330 0.548 1.00 95.12 161 ASP A C 1
ATOM 1315 O O . ASP A 1 161 ? -6.643 -8.989 -0.318 1.00 95.12 161 ASP A O 1
ATOM 1319 N N . LYS A 1 162 ? -6.765 -7.647 1.466 1.00 95.12 162 LYS A N 1
ATOM 1320 C CA . LYS A 1 162 ? -8.240 -7.553 1.451 1.00 95.12 162 LYS A CA 1
ATOM 1321 C C . LYS A 1 162 ? -8.770 -6.400 0.598 1.00 95.12 162 LYS A C 1
ATOM 1323 O O . LYS A 1 162 ? -9.983 -6.263 0.440 1.00 95.12 162 LYS A O 1
ATOM 1328 N N . LEU A 1 163 ? -7.878 -5.561 0.088 1.00 94.12 163 LEU A N 1
ATOM 1329 C CA . LEU A 1 163 ? -8.164 -4.473 -0.827 1.00 94.12 163 LEU A CA 1
ATOM 1330 C C . LEU A 1 163 ? -7.633 -4.815 -2.209 1.00 94.12 163 LEU A C 1
ATOM 1332 O O . LEU A 1 163 ? -6.661 -5.546 -2.388 1.00 94.12 163 LEU A O 1
ATOM 1336 N N . ASP A 1 164 ? -8.292 -4.245 -3.200 1.00 91.06 164 ASP A N 1
ATOM 1337 C CA . ASP A 1 164 ? -7.836 -4.365 -4.565 1.00 91.06 164 ASP A CA 1
ATOM 1338 C C . ASP A 1 164 ? -6.625 -3.448 -4.760 1.00 91.06 164 ASP A C 1
ATOM 1340 O O . ASP A 1 164 ? -6.731 -2.229 -4.596 1.00 91.06 164 ASP A O 1
ATOM 1344 N N . HIS A 1 165 ? -5.464 -4.032 -5.031 1.00 91.06 165 HIS A N 1
ATOM 1345 C CA . HIS A 1 165 ? -4.210 -3.303 -5.083 1.00 91.06 165 HIS A CA 1
ATOM 1346 C C . HIS A 1 165 ? -3.230 -3.928 -6.072 1.00 91.06 165 HIS A C 1
ATOM 1348 O O . HIS A 1 165 ? -3.403 -5.059 -6.522 1.00 91.06 165 HIS A O 1
ATOM 1354 N N . VAL A 1 166 ? -2.187 -3.173 -6.401 1.00 88.31 166 VAL A N 1
ATOM 1355 C CA . VAL A 1 166 ? -0.996 -3.698 -7.063 1.00 88.31 166 VAL A CA 1
ATOM 1356 C C . VAL A 1 166 ? 0.242 -3.274 -6.298 1.00 88.31 166 VAL A C 1
ATOM 1358 O O . VAL A 1 166 ? 0.325 -2.139 -5.822 1.00 88.31 166 VAL A O 1
ATOM 1361 N N . ARG A 1 167 ? 1.195 -4.194 -6.183 1.00 87.88 167 ARG A N 1
ATOM 1362 C CA . ARG A 1 167 ? 2.524 -3.934 -5.650 1.00 87.88 167 A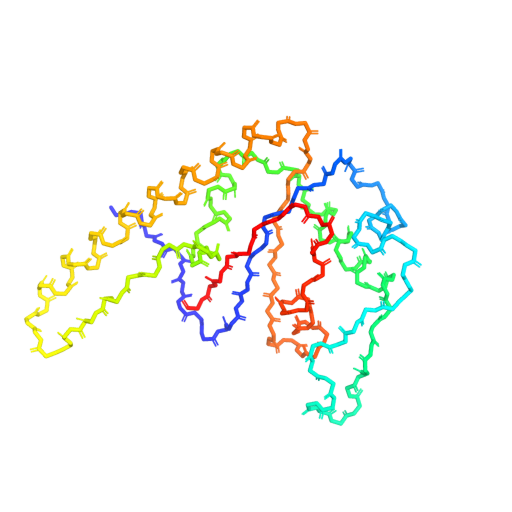RG A CA 1
ATOM 1363 C C . ARG A 1 167 ? 3.504 -3.730 -6.798 1.00 87.88 167 ARG A C 1
ATOM 1365 O O . ARG A 1 167 ? 3.482 -4.443 -7.800 1.00 87.88 167 ARG A O 1
ATOM 1372 N N . VAL A 1 168 ? 4.372 -2.748 -6.630 1.00 83.81 168 VAL A N 1
ATOM 1373 C CA . VAL A 1 168 ? 5.416 -2.373 -7.575 1.00 83.81 168 VAL A CA 1
ATOM 1374 C C . VAL A 1 168 ? 6.719 -2.391 -6.803 1.00 83.81 168 VAL A C 1
ATOM 1376 O O . VAL A 1 168 ? 6.919 -1.606 -5.878 1.00 83.81 168 VAL A O 1
ATOM 1379 N N . SER A 1 169 ? 7.591 -3.326 -7.146 1.00 78.06 169 SER A N 1
ATOM 1380 C CA . SER A 1 169 ? 8.893 -3.451 -6.516 1.00 78.06 169 SER A CA 1
ATOM 1381 C C . SER A 1 169 ? 9.884 -2.478 -7.154 1.00 78.06 169 SER A C 1
ATOM 1383 O O . SER A 1 169 ? 9.976 -2.382 -8.381 1.00 78.06 169 SER A O 1
ATOM 1385 N N . ARG A 1 170 ? 10.619 -1.742 -6.317 1.00 71.56 170 ARG A N 1
ATOM 1386 C CA . ARG A 1 170 ? 11.680 -0.815 -6.723 1.00 71.56 170 ARG A CA 1
ATOM 1387 C C . ARG A 1 170 ? 13.028 -1.350 -6.238 1.00 71.56 170 ARG A C 1
ATOM 1389 O O . ARG A 1 170 ? 13.623 -0.801 -5.312 1.00 71.56 170 ARG A O 1
ATOM 1396 N N . HIS A 1 171 ? 13.450 -2.454 -6.851 1.00 58.94 171 HIS A N 1
ATOM 1397 C CA . HIS A 1 171 ? 14.786 -3.042 -6.718 1.00 58.94 171 HIS A CA 1
ATOM 1398 C C . HIS A 1 171 ? 15.695 -2.654 -7.886 1.00 58.94 171 HIS A C 1
ATOM 1400 O O . HIS A 1 171 ? 15.170 -2.470 -9.008 1.00 58.94 171 HIS A O 1
#